Protein AF-V4Y2J2-F1 (afdb_monomer_lite)

Sequence (121 aa):
TLPDVDLRLPGVPHRGPTHSLPFAALVGTALGGAALVAAGQLGADDPRLVAALAAGVGAFGVCAHLLGDVITPSGVPLFWPVGDSYSVSLTTADSTAWNYGLFVLGVGATAAAAAVATRVV

Secondary structure (DSSP, 8-state):
--GGGGGGSTTPPTTSGGGSHHHHHHHHHHHHHHHHHHHHHTT-S-HHHHHHHHHHHHHHHHHHHHHHHHTSTT-B-TTTTSSPPB----S-TT-HHHHHHHHHHHHHHHHHHHHHHTTT-

pLDDT: mean 95.45, std 4.8, range [58.12, 98.69]

Radius of gyration: 16.72 Å; chains: 1; bounding box: 45×24×45 Å

Foldseek 3Di:
DQLCCQVVDPPRDRLAPSLALVVLQVQLQVQLVVQLVVCVVVVPPDSNVSSNVRSCVSSVVSVLVLVLQQADPNAHPHHPPDDDGHHPNNDHPPDPVVVVVVVVVVVVVVVVVVVVVVVVD

Structure (mmCIF, N/CA/C/O backbone):
data_AF-V4Y2J2-F1
#
_entry.id   AF-V4Y2J2-F1
#
loop_
_atom_site.group_PDB
_atom_site.id
_atom_site.type_symbol
_atom_site.label_atom_id
_atom_site.label_alt_id
_atom_site.label_comp_id
_atom_site.label_asym_id
_atom_site.label_entity_id
_atom_site.label_seq_id
_atom_site.pdbx_PDB_ins_code
_atom_site.Cartn_x
_atom_site.Cartn_y
_atom_site.Cartn_z
_atom_site.occupancy
_atom_site.B_iso_or_equiv
_atom_site.auth_seq_id
_atom_site.auth_comp_id
_atom_site.auth_asym_id
_atom_site.auth_atom_id
_atom_site.pdbx_PDB_model_num
ATOM 1 N N . THR A 1 1 ? -3.227 7.446 3.255 1.00 79.06 1 THR A N 1
ATOM 2 C CA . THR A 1 1 ? -2.532 7.132 1.973 1.00 79.06 1 THR A CA 1
ATOM 3 C C . THR A 1 1 ? -3.528 7.282 0.822 1.00 79.06 1 THR A C 1
ATOM 5 O O . THR A 1 1 ? -4.529 7.954 1.038 1.00 79.06 1 THR A O 1
ATOM 8 N N . LEU A 1 2 ? -3.292 6.741 -0.388 1.00 92.38 2 LEU A N 1
ATOM 9 C CA . LEU A 1 2 ? -4.289 6.784 -1.475 1.00 92.38 2 LEU A CA 1
ATOM 10 C C . LEU A 1 2 ? -5.661 6.198 -1.061 1.00 92.38 2 LEU A C 1
ATOM 12 O O . LEU A 1 2 ? -6.654 6.832 -1.394 1.00 92.38 2 LEU A O 1
ATOM 16 N N . PRO A 1 3 ? -5.754 5.085 -0.303 1.00 95.69 3 PRO A N 1
ATOM 17 C CA . PRO A 1 3 ? -7.004 4.607 0.296 1.00 95.69 3 PRO A CA 1
ATOM 18 C C . PRO A 1 3 ? -7.904 5.675 0.948 1.00 95.69 3 PRO A C 1
ATOM 20 O O . PRO A 1 3 ? -9.082 5.764 0.606 1.00 95.69 3 PRO A O 1
ATOM 23 N N . ASP A 1 4 ? -7.351 6.543 1.805 1.00 96.38 4 ASP A N 1
ATOM 24 C CA . ASP A 1 4 ? -8.114 7.564 2.556 1.00 96.38 4 ASP A CA 1
ATOM 25 C C . ASP A 1 4 ? -8.572 8.758 1.708 1.00 96.38 4 ASP A C 1
ATOM 27 O O . ASP A 1 4 ? -9.155 9.717 2.223 1.00 96.38 4 ASP A O 1
ATOM 31 N N . VAL A 1 5 ? -8.296 8.751 0.399 1.00 95.94 5 VAL A N 1
ATOM 32 C CA . VAL A 1 5 ? -8.897 9.739 -0.503 1.00 95.94 5 VAL A CA 1
ATOM 33 C C . VAL A 1 5 ? -10.428 9.634 -0.474 1.00 95.94 5 VAL A C 1
ATOM 35 O O . VAL A 1 5 ? -11.103 10.631 -0.725 1.00 95.94 5 VAL A O 1
ATOM 38 N N . ASP A 1 6 ? -10.971 8.469 -0.097 1.00 96.19 6 ASP A N 1
ATOM 39 C CA . ASP A 1 6 ? -12.404 8.227 0.101 1.00 96.19 6 ASP A CA 1
ATOM 40 C C . ASP A 1 6 ? -13.070 9.201 1.085 1.00 96.19 6 ASP A C 1
ATOM 42 O O . ASP A 1 6 ? -14.202 9.615 0.846 1.00 96.19 6 ASP A O 1
ATOM 46 N N . LEU A 1 7 ? -12.348 9.694 2.096 1.00 96.12 7 LEU A N 1
ATOM 47 C CA . LEU A 1 7 ? -12.827 10.722 3.031 1.00 96.12 7 LEU A CA 1
ATOM 48 C C . LEU A 1 7 ? -13.187 12.045 2.338 1.00 96.12 7 LEU A C 1
ATOM 50 O O . LEU A 1 7 ? -13.847 12.901 2.927 1.00 96.12 7 LEU A O 1
ATOM 54 N N . ARG A 1 8 ? -12.718 12.240 1.103 1.00 96.38 8 ARG A N 1
ATOM 55 C CA . ARG A 1 8 ? -12.922 13.450 0.298 1.00 96.38 8 ARG A CA 1
ATOM 56 C C . ARG A 1 8 ? -13.733 13.190 -0.971 1.00 96.38 8 ARG A C 1
ATOM 58 O O . ARG A 1 8 ? -13.989 14.142 -1.705 1.00 96.38 8 ARG A O 1
ATOM 65 N N . LEU A 1 9 ? -14.115 11.942 -1.249 1.00 93.94 9 LEU A N 1
ATOM 66 C CA . LEU A 1 9 ? -14.844 11.559 -2.457 1.00 93.94 9 LEU A CA 1
ATOM 67 C C . LEU A 1 9 ? -16.337 11.371 -2.147 1.00 93.94 9 LEU A C 1
ATOM 69 O O . LEU A 1 9 ? -16.712 10.391 -1.501 1.00 93.94 9 LEU A O 1
ATOM 73 N N . PRO A 1 10 ? -17.220 12.265 -2.631 1.00 95.12 10 PRO A N 1
ATOM 74 C CA . PRO A 1 10 ? -18.656 12.104 -2.451 1.00 95.12 10 PRO A CA 1
ATOM 75 C C . PRO A 1 10 ? -19.142 10.783 -3.058 1.00 95.12 10 PRO A C 1
ATOM 77 O O . PRO A 1 10 ? -18.825 10.465 -4.203 1.00 95.12 10 PRO A O 1
ATOM 80 N N . GLY A 1 11 ? -19.933 10.025 -2.298 1.00 94.62 11 GLY A N 1
ATOM 81 C CA . GLY A 1 11 ? -20.513 8.758 -2.754 1.00 94.62 11 GLY A CA 1
ATOM 82 C C . GLY A 1 11 ? -19.591 7.539 -2.654 1.00 94.62 11 GLY A C 1
ATOM 83 O O . GLY A 1 11 ? -20.036 6.438 -2.971 1.00 94.62 11 GLY A O 1
ATOM 84 N N . VAL A 1 12 ? -18.349 7.693 -2.181 1.00 95.75 12 VAL A N 1
ATOM 85 C CA . VAL A 1 12 ? -17.464 6.561 -1.869 1.00 95.75 12 VAL A CA 1
ATOM 86 C C . VAL A 1 12 ? -17.503 6.306 -0.359 1.00 95.75 12 VAL A C 1
ATOM 88 O O . VAL A 1 12 ? -17.174 7.208 0.410 1.00 95.75 12 VAL A O 1
ATOM 91 N N . PRO A 1 13 ? -17.911 5.111 0.104 1.00 93.75 13 PRO A N 1
ATOM 92 C CA . PRO A 1 13 ? -17.888 4.806 1.527 1.00 93.75 13 PRO A CA 1
ATOM 93 C C . PRO A 1 13 ? -16.442 4.681 2.019 1.00 93.75 13 PRO A C 1
ATOM 95 O O . PRO A 1 13 ? -15.618 4.022 1.378 1.00 93.75 13 PRO A O 1
ATOM 98 N N . HIS A 1 14 ? -16.157 5.269 3.182 1.00 95.44 14 HIS A N 1
ATOM 99 C CA . HIS A 1 14 ? -14.887 5.049 3.865 1.00 95.44 14 HIS A CA 1
ATOM 100 C C . HIS A 1 14 ? -14.753 3.574 4.255 1.00 95.44 14 HIS A C 1
ATOM 102 O O . HIS A 1 14 ? -15.728 2.965 4.705 1.00 95.44 14 HIS A O 1
ATOM 108 N N . ARG A 1 15 ? -13.557 3.004 4.068 1.00 91.69 15 ARG A N 1
ATOM 109 C CA . ARG A 1 15 ? -13.296 1.560 4.245 1.00 91.69 15 ARG A CA 1
ATOM 110 C C . ARG A 1 15 ? -14.181 0.673 3.363 1.00 91.69 15 ARG A C 1
ATOM 112 O O . ARG A 1 15 ? -14.627 -0.382 3.792 1.00 91.69 15 ARG A O 1
ATOM 119 N N . GLY A 1 16 ? -14.450 1.106 2.133 1.00 94.81 16 GLY A N 1
ATOM 120 C CA . GLY A 1 16 ? -15.091 0.292 1.100 1.00 94.81 16 GLY A CA 1
ATOM 121 C C . GLY A 1 16 ? -14.105 -0.085 -0.012 1.00 94.81 16 GLY A C 1
ATOM 122 O O . GLY A 1 16 ? -13.077 -0.699 0.272 1.00 94.81 16 GLY A O 1
ATOM 123 N N . PRO A 1 17 ? -14.368 0.290 -1.277 1.00 97.06 17 PRO A N 1
ATOM 124 C CA . PRO A 1 17 ? -13.565 -0.151 -2.418 1.00 97.06 17 PRO A CA 1
ATOM 125 C C . PRO A 1 17 ? -12.088 0.234 -2.310 1.00 97.06 17 PRO A C 1
ATOM 127 O O . PRO A 1 17 ? -11.227 -0.567 -2.648 1.00 97.06 17 PRO A O 1
ATOM 130 N N . THR A 1 18 ? -11.784 1.429 -1.809 1.00 97.50 18 THR A N 1
ATOM 131 C CA . THR A 1 18 ? -10.420 1.969 -1.663 1.00 97.50 18 THR A CA 1
ATOM 132 C C . THR A 1 18 ? -9.569 1.226 -0.634 1.00 97.50 18 THR A C 1
ATOM 134 O O . THR A 1 18 ? -8.343 1.307 -0.675 1.00 97.50 18 THR A O 1
ATOM 137 N N . HIS A 1 19 ? -10.202 0.476 0.265 1.00 97.75 19 HIS A N 1
ATOM 138 C CA . HIS A 1 19 ? -9.543 -0.283 1.316 1.00 97.75 19 HIS A CA 1
ATOM 139 C C . HIS A 1 19 ? -9.642 -1.791 1.038 1.00 97.75 19 HIS A C 1
ATOM 141 O O . HIS A 1 19 ? -10.060 -2.576 1.884 1.00 97.75 19 HIS A O 1
ATOM 147 N N . SER A 1 20 ? -9.288 -2.205 -0.179 1.00 97.75 20 SER A N 1
ATOM 148 C CA . SER A 1 20 ? -9.430 -3.592 -0.631 1.00 97.75 20 SER A CA 1
ATOM 149 C C . SER A 1 20 ? -8.227 -4.060 -1.455 1.00 97.75 20 SER A C 1
ATOM 151 O O . SER A 1 20 ? -7.502 -3.257 -2.053 1.00 97.75 20 SER A O 1
ATOM 153 N N . LEU A 1 21 ? -8.014 -5.376 -1.522 1.00 97.88 21 LEU A N 1
ATOM 154 C CA . LEU A 1 21 ? -6.974 -5.977 -2.363 1.00 97.88 21 LEU A CA 1
ATOM 155 C C . LEU A 1 21 ? -7.202 -5.726 -3.866 1.00 97.88 21 LEU A C 1
ATOM 157 O O . LEU A 1 21 ? -6.224 -5.421 -4.554 1.00 97.88 21 LEU A O 1
ATOM 161 N N . PRO A 1 22 ? -8.442 -5.766 -4.403 1.00 98.12 22 PRO A N 1
ATOM 162 C CA . PRO A 1 22 ? -8.701 -5.330 -5.774 1.00 98.12 22 PRO A CA 1
ATOM 163 C C . PRO A 1 22 ? -8.235 -3.897 -6.052 1.00 98.12 22 PRO A C 1
ATOM 165 O O . PRO A 1 22 ? -7.671 -3.633 -7.113 1.00 98.12 22 PRO A O 1
ATOM 168 N N . PHE A 1 23 ? -8.401 -2.975 -5.099 1.00 97.94 23 PHE A N 1
ATOM 169 C CA . PHE A 1 23 ? -7.901 -1.608 -5.253 1.00 97.94 23 PHE A CA 1
ATOM 170 C C . PHE A 1 23 ? -6.373 -1.534 -5.233 1.00 97.94 23 PHE A C 1
ATOM 172 O O . PHE A 1 23 ? -5.795 -0.810 -6.042 1.00 97.94 23 PHE A O 1
ATOM 179 N N . ALA A 1 24 ? -5.699 -2.333 -4.400 1.00 98.25 24 ALA A N 1
ATOM 180 C CA . ALA A 1 24 ? -4.239 -2.448 -4.445 1.00 98.25 24 ALA A CA 1
ATOM 181 C C . ALA A 1 24 ? -3.745 -2.923 -5.825 1.00 98.25 24 ALA A C 1
ATOM 183 O O . ALA A 1 24 ? -2.821 -2.334 -6.393 1.00 98.25 24 ALA A O 1
ATOM 184 N N . ALA A 1 25 ? -4.400 -3.939 -6.398 1.00 98.44 25 ALA A N 1
ATOM 185 C CA . ALA A 1 25 ? -4.096 -4.434 -7.739 1.00 98.44 25 ALA A CA 1
ATOM 186 C C . ALA A 1 25 ? -4.367 -3.378 -8.825 1.00 98.44 25 ALA A C 1
ATOM 188 O O . ALA A 1 25 ? -3.548 -3.211 -9.733 1.00 98.44 25 ALA A O 1
ATOM 189 N N . LEU A 1 26 ? -5.474 -2.634 -8.718 1.00 98.38 26 LEU A N 1
ATOM 190 C CA . LEU A 1 26 ? -5.808 -1.537 -9.628 1.00 98.38 26 LEU A CA 1
ATOM 191 C C . LEU A 1 26 ? -4.727 -0.451 -9.614 1.00 98.38 26 LEU A C 1
ATOM 193 O O . LEU A 1 26 ? -4.238 -0.061 -10.673 1.00 98.38 26 LEU A O 1
ATOM 197 N N . VAL A 1 27 ? -4.328 0.012 -8.427 1.00 98.44 27 VAL A N 1
ATOM 198 C CA . VAL A 1 27 ? -3.318 1.069 -8.264 1.00 98.44 27 VAL A CA 1
ATOM 199 C C . VAL A 1 27 ? -1.961 0.613 -8.792 1.00 98.44 27 VAL A C 1
ATOM 201 O O . VAL A 1 27 ? -1.333 1.342 -9.561 1.00 98.44 27 VAL A O 1
ATOM 204 N N . GLY A 1 28 ? -1.527 -0.602 -8.442 1.00 98.50 28 GLY A N 1
ATOM 205 C CA . GLY A 1 28 ? -0.286 -1.172 -8.966 1.00 98.50 28 GLY A CA 1
ATOM 206 C C . GLY A 1 28 ? -0.306 -1.283 -10.492 1.00 98.50 28 GLY A C 1
ATOM 207 O O . GLY A 1 28 ? 0.614 -0.820 -11.162 1.00 98.50 28 GLY A O 1
ATOM 208 N N . THR A 1 29 ? -1.387 -1.814 -11.065 1.00 98.62 29 THR A N 1
ATOM 209 C CA . THR A 1 29 ? -1.519 -1.955 -12.525 1.00 98.62 29 THR A CA 1
ATOM 210 C C . THR A 1 29 ? -1.527 -0.597 -13.228 1.00 98.62 29 THR A C 1
ATOM 212 O O . THR A 1 29 ? -0.856 -0.432 -14.246 1.00 98.62 29 THR A O 1
ATOM 215 N N . ALA A 1 30 ? -2.234 0.395 -12.679 1.00 98.56 30 ALA A N 1
ATOM 216 C CA . ALA A 1 30 ? -2.299 1.739 -13.244 1.00 98.56 30 ALA A CA 1
ATOM 217 C C . ALA A 1 30 ? -0.926 2.430 -13.243 1.00 98.56 30 ALA A C 1
ATOM 219 O O . ALA A 1 30 ? -0.507 2.965 -14.271 1.00 98.56 30 ALA A O 1
ATOM 220 N N . LEU A 1 31 ? -0.201 2.378 -12.121 1.00 98.50 31 LEU A N 1
ATOM 221 C CA . LEU A 1 31 ? 1.136 2.968 -12.023 1.00 98.50 31 LEU A CA 1
ATOM 222 C C . LEU A 1 31 ? 2.156 2.227 -12.890 1.00 98.50 31 LEU A C 1
ATOM 224 O O . LEU A 1 31 ? 2.947 2.876 -13.572 1.00 98.50 31 LEU A O 1
ATOM 228 N N . GLY A 1 32 ? 2.104 0.895 -12.929 1.00 98.69 32 GLY A N 1
ATOM 229 C CA . GLY A 1 32 ? 2.947 0.093 -13.814 1.00 98.69 32 GLY A CA 1
ATOM 230 C C . GLY A 1 32 ? 2.711 0.404 -15.289 1.00 98.69 32 GLY A C 1
ATOM 231 O O . GLY A 1 32 ? 3.664 0.632 -16.031 1.00 98.69 32 GLY A O 1
ATOM 232 N N . GLY A 1 33 ? 1.448 0.481 -15.713 1.00 98.62 33 GLY A N 1
ATOM 233 C CA . GLY A 1 33 ? 1.084 0.837 -17.085 1.00 98.62 33 GLY A CA 1
ATOM 234 C C . GLY A 1 33 ? 1.533 2.249 -17.467 1.00 98.62 33 GLY A C 1
ATOM 235 O O . GLY A 1 33 ? 2.140 2.436 -18.522 1.00 98.62 33 GLY A O 1
ATOM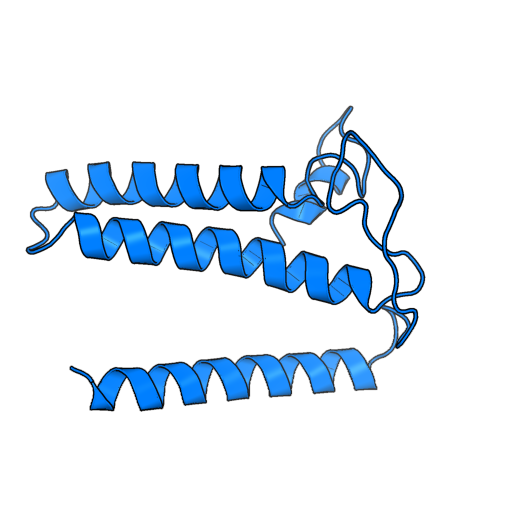 236 N N . ALA A 1 34 ? 1.303 3.233 -16.594 1.00 98.50 34 ALA A N 1
ATOM 237 C CA . ALA A 1 34 ? 1.751 4.607 -16.817 1.00 98.50 34 ALA A CA 1
ATOM 238 C C . ALA A 1 34 ? 3.283 4.701 -16.914 1.00 98.50 34 ALA A C 1
ATOM 240 O O . ALA A 1 34 ? 3.809 5.338 -17.829 1.00 98.50 34 ALA A O 1
ATOM 241 N N . ALA A 1 35 ? 4.000 4.026 -16.012 1.00 98.50 35 ALA A N 1
ATOM 242 C CA . ALA A 1 35 ? 5.456 3.988 -16.008 1.00 98.50 35 ALA A CA 1
ATOM 243 C C . ALA A 1 35 ? 6.024 3.282 -17.245 1.00 98.50 35 ALA A C 1
ATOM 245 O O . ALA A 1 35 ? 7.001 3.766 -17.806 1.00 98.50 35 ALA A O 1
ATOM 246 N N . LEU A 1 36 ? 5.396 2.198 -17.715 1.00 98.62 36 LEU A N 1
ATOM 247 C CA . LEU A 1 36 ? 5.806 1.504 -18.938 1.00 98.62 36 LEU A CA 1
ATOM 248 C C . LEU A 1 36 ? 5.762 2.437 -20.153 1.00 98.62 36 LEU A C 1
ATOM 250 O O . LEU A 1 36 ? 6.721 2.503 -20.922 1.00 98.62 36 LEU A O 1
ATOM 254 N N . VAL A 1 37 ? 4.656 3.172 -20.309 1.00 98.44 37 VAL A N 1
ATOM 255 C CA . VAL A 1 37 ? 4.491 4.140 -21.401 1.00 98.44 37 VAL A CA 1
ATOM 256 C C . VAL A 1 37 ? 5.527 5.253 -21.274 1.00 98.44 37 VAL A C 1
ATOM 258 O O . VAL A 1 37 ? 6.261 5.510 -22.227 1.00 98.44 37 VAL A O 1
ATOM 261 N N . ALA A 1 38 ? 5.627 5.882 -20.101 1.00 98.31 38 ALA A N 1
ATOM 262 C CA . ALA A 1 38 ? 6.542 6.996 -19.875 1.00 98.31 38 ALA A CA 1
ATOM 263 C C . ALA A 1 38 ? 8.012 6.596 -20.084 1.00 98.31 38 ALA A C 1
ATOM 265 O O . ALA A 1 38 ? 8.729 7.270 -20.819 1.00 98.31 38 ALA A O 1
ATOM 266 N N . ALA A 1 39 ? 8.453 5.479 -19.502 1.00 97.75 39 ALA A N 1
ATOM 267 C CA . ALA A 1 39 ? 9.824 4.989 -19.627 1.00 97.75 39 ALA A CA 1
ATOM 268 C C . ALA A 1 39 ? 10.185 4.640 -21.079 1.00 97.75 39 ALA A C 1
ATOM 270 O O . ALA A 1 39 ? 11.300 4.923 -21.513 1.00 97.75 39 ALA A O 1
ATOM 271 N N . GLY A 1 40 ? 9.234 4.100 -21.853 1.00 97.00 40 GLY A N 1
ATOM 272 C CA . GLY A 1 40 ? 9.420 3.861 -23.284 1.00 97.00 40 GLY A CA 1
ATOM 273 C C . GLY A 1 40 ? 9.603 5.150 -24.092 1.00 97.00 40 GLY A C 1
ATOM 274 O O . GLY A 1 40 ? 10.461 5.201 -24.967 1.00 97.00 40 GLY A O 1
ATOM 275 N N . GLN A 1 41 ? 8.845 6.208 -23.782 1.00 97.44 41 GLN A N 1
ATOM 276 C CA . GLN A 1 41 ? 8.990 7.509 -24.458 1.00 97.44 41 GLN A CA 1
ATOM 277 C C . GLN A 1 41 ? 10.272 8.251 -24.059 1.00 97.44 41 GLN A C 1
ATOM 279 O O . GLN A 1 41 ? 10.825 9.002 -24.857 1.00 97.44 41 GLN A O 1
ATOM 284 N N . LEU A 1 42 ? 10.741 8.046 -22.828 1.00 97.25 42 LEU A N 1
ATOM 285 C CA . LEU A 1 42 ? 11.942 8.685 -22.288 1.00 97.25 42 LEU A CA 1
ATOM 286 C C . LEU A 1 42 ? 13.237 7.919 -22.605 1.00 97.25 42 LEU A C 1
ATOM 288 O O . LEU A 1 42 ? 14.312 8.387 -22.243 1.00 97.25 42 LEU A O 1
ATOM 292 N N . GLY A 1 43 ? 13.147 6.766 -23.277 1.00 96.12 43 GLY A N 1
ATOM 293 C CA . GLY A 1 43 ? 14.311 5.992 -23.710 1.00 96.12 43 GLY A CA 1
ATOM 294 C C . GLY A 1 43 ? 15.032 5.254 -22.582 1.00 96.12 43 GLY A C 1
ATOM 295 O O . GLY A 1 43 ? 16.251 5.137 -22.628 1.00 96.12 43 GLY A O 1
ATOM 296 N N . ALA A 1 44 ? 14.308 4.778 -21.564 1.00 96.31 44 ALA A N 1
ATOM 297 C CA . ALA A 1 44 ? 14.899 3.921 -20.535 1.00 96.31 44 ALA A CA 1
ATOM 298 C C . ALA A 1 44 ? 15.438 2.612 -21.144 1.00 96.31 44 ALA A C 1
ATOM 300 O O . ALA A 1 44 ? 14.791 2.036 -22.019 1.00 96.31 44 ALA A O 1
ATOM 301 N N . ASP A 1 45 ? 16.567 2.116 -20.629 1.00 96.62 45 ASP A N 1
ATOM 302 C CA . ASP A 1 45 ? 17.205 0.879 -21.113 1.00 96.62 45 ASP A CA 1
ATOM 303 C C . ASP A 1 45 ? 16.301 -0.355 -20.940 1.00 96.62 45 ASP A C 1
ATOM 305 O O . ASP A 1 45 ? 16.202 -1.194 -21.835 1.00 96.62 45 ASP A O 1
ATOM 309 N N . ASP A 1 46 ? 15.592 -0.445 -19.806 1.00 96.88 46 ASP A N 1
ATOM 310 C CA . ASP A 1 46 ? 14.565 -1.462 -19.556 1.00 96.88 46 ASP A CA 1
ATOM 311 C C . ASP A 1 46 ? 13.268 -0.830 -19.006 1.00 96.88 46 ASP A C 1
ATOM 313 O O . ASP A 1 46 ? 13.060 -0.734 -17.789 1.00 96.88 46 ASP A O 1
ATOM 317 N N . PRO A 1 47 ? 12.341 -0.418 -19.891 1.00 97.12 47 PRO A N 1
ATOM 318 C CA . PRO A 1 47 ? 11.048 0.132 -19.491 1.00 97.12 47 PRO A CA 1
ATOM 319 C C . PRO A 1 47 ? 10.184 -0.851 -18.691 1.00 97.12 47 PRO A C 1
ATOM 321 O O . PRO A 1 47 ? 9.325 -0.422 -17.916 1.00 97.12 47 PRO A O 1
ATOM 324 N N . ARG A 1 48 ? 10.386 -2.167 -18.855 1.00 97.94 48 ARG A N 1
ATOM 325 C CA . ARG A 1 48 ? 9.602 -3.190 -18.146 1.00 97.94 48 ARG A CA 1
ATOM 326 C C . ARG A 1 48 ? 10.030 -3.286 -16.692 1.00 97.94 48 ARG A C 1
ATOM 328 O O . ARG A 1 48 ? 9.165 -3.424 -15.829 1.00 97.94 48 ARG A O 1
ATOM 335 N N . LEU A 1 49 ? 11.327 -3.163 -16.415 1.00 96.12 49 LEU A N 1
ATOM 336 C CA . LEU A 1 49 ? 11.834 -3.083 -15.047 1.00 96.12 49 LEU A CA 1
ATOM 337 C C . LEU A 1 49 ? 11.274 -1.854 -14.318 1.00 96.12 49 LEU A C 1
ATOM 339 O O . LEU A 1 49 ? 10.779 -1.977 -13.197 1.00 96.12 49 LEU A O 1
ATOM 343 N N . VAL A 1 50 ? 11.277 -0.686 -14.971 1.00 97.25 50 VAL A N 1
ATOM 344 C CA . VAL A 1 50 ? 10.697 0.548 -14.406 1.00 97.25 50 VAL A CA 1
ATOM 345 C C . VAL A 1 50 ? 9.200 0.375 -14.131 1.00 97.25 50 VAL A C 1
ATOM 347 O O . VAL A 1 50 ? 8.714 0.745 -13.061 1.00 97.25 50 VAL A O 1
ATOM 350 N N . ALA A 1 51 ? 8.469 -0.242 -15.062 1.00 98.25 51 ALA A N 1
ATOM 351 C CA . ALA A 1 51 ? 7.054 -0.549 -14.895 1.00 98.25 51 ALA A CA 1
ATOM 352 C C . ALA A 1 51 ? 6.788 -1.510 -13.727 1.00 98.25 51 ALA A C 1
ATOM 354 O O . ALA A 1 51 ? 5.893 -1.262 -12.918 1.00 98.25 51 ALA A O 1
ATOM 355 N N . ALA A 1 52 ? 7.574 -2.583 -13.608 1.00 97.75 52 ALA A N 1
ATOM 356 C CA . ALA A 1 52 ? 7.459 -3.548 -12.518 1.00 97.75 52 ALA A CA 1
ATOM 357 C C . ALA A 1 52 ? 7.738 -2.895 -11.157 1.00 97.75 52 ALA A C 1
ATOM 359 O O . ALA A 1 52 ? 6.996 -3.128 -10.201 1.00 97.75 52 ALA A O 1
ATOM 360 N N . LEU A 1 53 ? 8.752 -2.026 -11.083 1.00 95.62 53 LEU A N 1
ATOM 361 C CA . LEU A 1 53 ? 9.051 -1.251 -9.882 1.00 95.62 53 LEU A CA 1
ATOM 362 C C . LEU A 1 53 ? 7.886 -0.324 -9.512 1.00 95.62 53 LEU A C 1
ATOM 364 O O . LEU A 1 53 ? 7.443 -0.333 -8.366 1.00 95.62 53 LEU A O 1
ATOM 368 N N . ALA A 1 54 ? 7.354 0.440 -10.470 1.00 97.88 54 ALA A N 1
ATOM 369 C CA . ALA A 1 54 ? 6.233 1.348 -10.230 1.00 97.88 54 ALA A CA 1
ATOM 370 C C . ALA A 1 54 ? 4.965 0.602 -9.782 1.00 97.88 54 ALA A C 1
ATOM 372 O O . ALA A 1 54 ? 4.295 1.031 -8.839 1.00 97.88 54 ALA A O 1
ATOM 373 N N . ALA A 1 55 ? 4.668 -0.541 -10.406 1.00 98.44 55 ALA A N 1
ATOM 374 C CA . ALA A 1 55 ? 3.560 -1.398 -10.002 1.00 98.44 55 ALA A CA 1
ATOM 375 C C . ALA A 1 55 ? 3.744 -1.939 -8.582 1.00 98.44 55 ALA A C 1
ATOM 377 O O . ALA A 1 55 ? 2.819 -1.872 -7.769 1.00 98.44 55 ALA A O 1
ATOM 378 N N . GLY A 1 56 ? 4.948 -2.432 -8.277 1.00 96.62 56 GLY A N 1
ATOM 379 C CA . GLY A 1 56 ? 5.310 -2.951 -6.964 1.00 96.62 56 GLY A CA 1
ATOM 380 C C . GLY A 1 56 ? 5.185 -1.893 -5.873 1.00 96.62 56 GLY A C 1
ATOM 381 O O . GLY A 1 56 ? 4.514 -2.136 -4.876 1.00 96.62 56 GLY A O 1
ATOM 382 N N . VAL A 1 57 ? 5.750 -0.700 -6.081 1.00 95.00 57 VAL A N 1
ATOM 383 C CA . VAL A 1 57 ? 5.658 0.424 -5.132 1.00 95.00 57 VAL A CA 1
ATOM 384 C C . VAL A 1 57 ? 4.203 0.851 -4.920 1.00 95.00 57 VAL A C 1
ATOM 386 O O . VAL A 1 57 ? 3.786 1.055 -3.779 1.00 95.00 57 VAL A O 1
ATOM 389 N N . GLY A 1 58 ? 3.415 0.938 -5.995 1.00 97.06 58 GLY A N 1
ATOM 390 C CA . GLY A 1 58 ? 1.993 1.272 -5.934 1.00 97.06 58 GLY A CA 1
ATOM 391 C C . GLY A 1 58 ? 1.177 0.290 -5.101 1.00 97.06 58 GLY A C 1
ATOM 392 O O . GLY A 1 58 ? 0.506 0.685 -4.145 1.00 97.06 58 GLY A O 1
ATOM 393 N N . ALA A 1 59 ? 1.263 -0.995 -5.446 1.00 97.94 59 ALA A N 1
ATOM 394 C CA . ALA A 1 59 ? 0.556 -2.055 -4.736 1.00 97.94 59 ALA A CA 1
ATOM 395 C C . ALA A 1 59 ? 1.036 -2.172 -3.282 1.00 97.94 59 ALA A C 1
ATOM 397 O O . ALA A 1 59 ? 0.216 -2.257 -2.370 1.00 97.94 59 ALA A O 1
ATOM 398 N N . PHE A 1 60 ? 2.352 -2.111 -3.050 1.00 95.31 60 PHE A N 1
ATOM 399 C CA . PHE A 1 60 ? 2.939 -2.169 -1.714 1.00 95.31 60 PHE A CA 1
ATOM 400 C C . PHE A 1 60 ? 2.456 -1.023 -0.826 1.00 95.31 60 PHE A C 1
ATOM 402 O O . PHE A 1 60 ? 2.079 -1.269 0.315 1.00 95.31 60 PHE A O 1
ATOM 409 N N . GLY A 1 61 ? 2.402 0.210 -1.340 1.00 95.31 61 GLY A N 1
ATOM 410 C CA . GLY A 1 61 ? 1.914 1.361 -0.579 1.00 95.31 61 GLY A CA 1
ATOM 411 C C . GLY A 1 61 ? 0.463 1.197 -0.117 1.00 95.31 61 GLY A C 1
ATOM 412 O O . GLY A 1 61 ? 0.144 1.511 1.031 1.00 95.31 61 GLY A O 1
ATOM 413 N N . VAL A 1 62 ? -0.406 0.653 -0.977 1.00 98.12 62 VAL A N 1
ATOM 414 C CA . VAL A 1 62 ? -1.789 0.329 -0.597 1.00 98.12 62 VAL A CA 1
ATOM 415 C C . VAL A 1 62 ? -1.810 -0.809 0.423 1.00 98.12 62 VAL A C 1
ATOM 417 O O . VAL A 1 62 ? -2.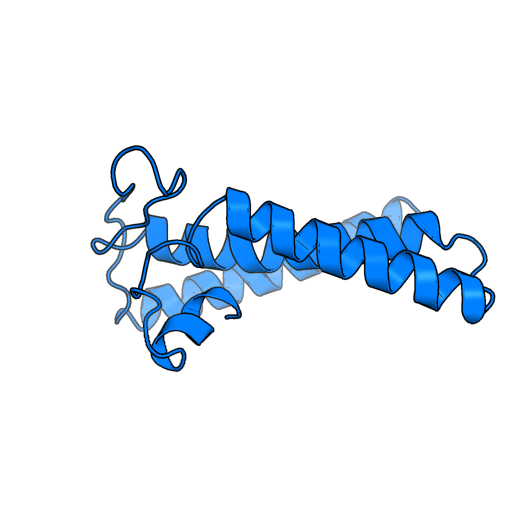412 -0.657 1.479 1.00 98.12 62 VAL A O 1
ATOM 420 N N . CYS A 1 63 ? -1.115 -1.919 0.168 1.00 97.25 63 CYS A N 1
ATOM 421 C CA . CYS A 1 63 ? -1.074 -3.059 1.087 1.00 97.25 63 CYS A CA 1
ATOM 422 C C . CYS A 1 63 ? -0.507 -2.701 2.468 1.00 97.25 63 CYS A C 1
ATOM 424 O O . CYS A 1 63 ? -1.004 -3.207 3.468 1.00 97.25 63 CYS A O 1
ATOM 426 N N . ALA A 1 64 ? 0.493 -1.821 2.545 1.00 95.25 64 ALA A N 1
ATOM 427 C CA . ALA A 1 64 ? 1.045 -1.337 3.807 1.00 95.25 64 ALA A CA 1
ATOM 428 C C . ALA A 1 64 ? 0.003 -0.547 4.614 1.00 95.25 64 ALA A C 1
ATOM 430 O O . ALA A 1 64 ? -0.084 -0.708 5.830 1.00 95.25 64 ALA A O 1
ATOM 431 N N . HIS A 1 65 ? -0.828 0.252 3.937 1.00 96.06 65 HIS A N 1
ATOM 432 C CA . HIS A 1 65 ? -1.964 0.923 4.569 1.00 96.06 65 HIS A CA 1
ATOM 433 C C . HIS A 1 65 ? -3.003 -0.082 5.072 1.00 96.06 65 HIS A C 1
ATOM 435 O O . HIS A 1 65 ? -3.363 -0.040 6.244 1.00 96.06 65 HIS A O 1
ATOM 441 N N . LEU A 1 66 ? -3.410 -1.041 4.227 1.00 97.56 66 LEU A N 1
ATOM 442 C CA . LEU A 1 66 ? -4.355 -2.095 4.622 1.00 97.56 66 LEU A CA 1
ATOM 443 C C . LEU A 1 66 ? -3.833 -2.901 5.813 1.00 97.56 66 LEU A C 1
ATOM 445 O O . LEU A 1 66 ? -4.600 -3.213 6.713 1.00 97.56 66 LEU A O 1
ATOM 449 N N . LEU A 1 67 ? -2.538 -3.223 5.842 1.00 95.88 67 LEU A N 1
ATOM 450 C CA . LEU A 1 67 ? -1.912 -3.915 6.967 1.00 95.88 67 LEU A CA 1
ATOM 451 C C . LEU A 1 67 ? -2.026 -3.091 8.254 1.00 95.88 67 LEU A C 1
ATOM 453 O O . LEU A 1 67 ? -2.368 -3.648 9.296 1.00 95.88 67 LEU A O 1
ATOM 457 N N . GLY A 1 68 ? -1.788 -1.779 8.169 1.00 95.38 68 GLY A N 1
ATOM 458 C CA . GLY A 1 68 ? -2.026 -0.846 9.269 1.00 95.38 68 GLY A CA 1
ATOM 459 C C . GLY A 1 68 ? -3.476 -0.873 9.754 1.00 95.38 68 GLY A C 1
ATOM 460 O O . GLY A 1 68 ? -3.712 -0.923 10.956 1.00 95.38 68 GLY A O 1
ATOM 461 N N . ASP A 1 69 ? -4.449 -0.936 8.848 1.00 96.44 69 ASP A N 1
ATOM 462 C CA . ASP A 1 69 ? -5.861 -1.034 9.224 1.00 96.44 69 ASP A CA 1
ATOM 463 C C . ASP A 1 69 ? -6.246 -2.400 9.811 1.00 96.44 69 ASP A C 1
ATOM 465 O O . ASP A 1 69 ? -6.973 -2.441 10.807 1.00 96.44 69 ASP A O 1
ATOM 469 N N . VAL A 1 70 ? -5.737 -3.511 9.256 1.00 97.31 70 VAL A N 1
ATOM 470 C CA . VAL A 1 70 ? -5.991 -4.885 9.737 1.00 97.31 70 VAL A CA 1
ATOM 471 C C . VAL A 1 70 ? -5.579 -5.033 11.199 1.00 97.31 70 VAL A C 1
ATOM 473 O O . VAL A 1 70 ? -6.277 -5.687 11.972 1.00 97.31 70 VAL A O 1
ATOM 476 N N . ILE A 1 71 ? -4.453 -4.447 11.609 1.00 97.25 71 ILE A N 1
ATOM 477 C CA . ILE A 1 71 ? -3.980 -4.589 12.992 1.00 97.25 71 ILE A CA 1
ATOM 478 C C . ILE A 1 71 ? -4.793 -3.761 13.997 1.00 97.25 71 ILE A C 1
ATOM 480 O O . ILE A 1 71 ? -4.620 -3.950 15.202 1.00 97.25 71 ILE A O 1
ATOM 484 N N . THR A 1 72 ? -5.700 -2.896 13.532 1.00 97.31 72 THR A N 1
ATOM 485 C CA . THR A 1 72 ? -6.588 -2.103 14.394 1.00 97.31 72 THR A CA 1
ATOM 486 C C . THR A 1 72 ? -7.951 -2.762 14.598 1.00 97.31 72 THR A C 1
ATOM 488 O O . THR A 1 72 ? -8.397 -3.519 13.733 1.00 97.31 72 THR A O 1
ATOM 491 N N . PRO A 1 73 ? -8.669 -2.451 15.698 1.00 97.50 73 PRO A N 1
ATOM 492 C CA . PRO A 1 73 ? -10.034 -2.937 15.909 1.00 97.50 73 PRO A CA 1
ATOM 493 C C . PRO A 1 73 ? -11.026 -2.576 14.797 1.00 97.50 73 PRO A C 1
ATOM 495 O O . PRO A 1 73 ? -11.977 -3.316 14.570 1.00 97.50 73 PRO A O 1
ATOM 498 N N . SER A 1 74 ? -10.804 -1.472 14.076 1.00 95.38 74 SER A N 1
ATOM 499 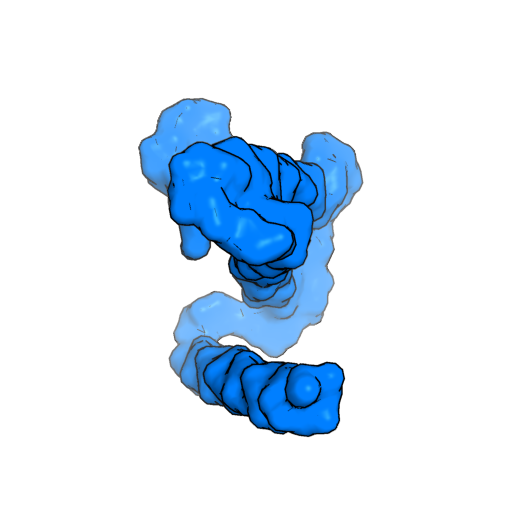C CA . SER A 1 74 ? -11.681 -1.039 12.980 1.00 95.38 74 SER A CA 1
ATOM 500 C C . SER A 1 74 ? -11.676 -2.006 11.790 1.00 95.38 74 SER A C 1
ATOM 502 O O . SER A 1 74 ? -12.685 -2.118 11.096 1.00 95.38 74 SER A O 1
ATOM 504 N N . GLY A 1 75 ? -10.554 -2.701 11.554 1.00 96.50 75 GLY A N 1
ATOM 505 C CA . GLY A 1 75 ? -10.405 -3.694 10.490 1.00 96.50 75 GLY A CA 1
ATOM 506 C C . GLY A 1 75 ? -10.606 -3.157 9.069 1.00 96.50 75 GLY A C 1
ATOM 507 O O . GLY A 1 75 ? -10.724 -1.951 8.839 1.00 96.50 75 GLY A O 1
ATOM 508 N N . VAL A 1 76 ? -10.626 -4.062 8.089 1.00 97.38 76 VAL A N 1
ATOM 509 C CA . VAL A 1 76 ? -10.709 -3.689 6.669 1.00 97.38 76 VAL A CA 1
ATOM 510 C C . VAL A 1 76 ? -11.345 -4.781 5.792 1.00 97.38 76 VAL A C 1
ATOM 512 O O . VAL A 1 76 ? -11.020 -5.959 5.971 1.00 97.38 76 VAL A O 1
ATOM 515 N N . PRO A 1 77 ? -12.230 -4.450 4.829 1.00 97.25 77 PRO A N 1
ATOM 516 C CA . PRO A 1 77 ? -12.843 -5.443 3.947 1.00 97.25 77 PRO A CA 1
ATOM 517 C C . PRO A 1 77 ? -11.914 -5.798 2.780 1.00 97.25 77 PRO A C 1
ATOM 519 O O . PRO A 1 77 ? -12.104 -5.367 1.641 1.00 97.25 77 PRO A O 1
ATOM 522 N N . LEU A 1 78 ? -10.902 -6.625 3.057 1.00 97.19 78 LEU A N 1
ATOM 523 C CA . LEU A 1 78 ? -9.862 -7.006 2.089 1.00 97.19 78 LEU A CA 1
ATOM 524 C C . LEU A 1 78 ? -10.419 -7.492 0.743 1.00 97.19 78 LEU A C 1
ATOM 526 O O . LEU A 1 78 ? -9.814 -7.229 -0.297 1.00 97.19 78 LEU A O 1
ATOM 530 N N . PHE A 1 79 ? -11.567 -8.171 0.759 1.00 97.31 79 PHE A N 1
ATOM 531 C CA . PHE A 1 79 ? -12.193 -8.769 -0.421 1.00 97.31 79 PHE A CA 1
ATOM 532 C C . PHE A 1 79 ? -13.440 -8.024 -0.911 1.00 97.31 79 PHE A C 1
ATOM 534 O O . PHE A 1 79 ? -14.204 -8.588 -1.696 1.00 97.31 79 PHE A O 1
ATOM 541 N N . TRP A 1 80 ? -13.636 -6.761 -0.500 1.00 96.81 80 TRP A N 1
ATOM 542 C CA . TRP A 1 80 ? -14.723 -5.914 -1.003 1.00 96.81 80 TRP A CA 1
ATOM 543 C C . TRP A 1 80 ? -14.894 -6.073 -2.535 1.00 96.81 80 TRP A C 1
ATOM 545 O O . TRP A 1 80 ? -13.889 -6.069 -3.255 1.00 96.81 80 TRP A O 1
ATOM 555 N N . PRO A 1 81 ? -16.1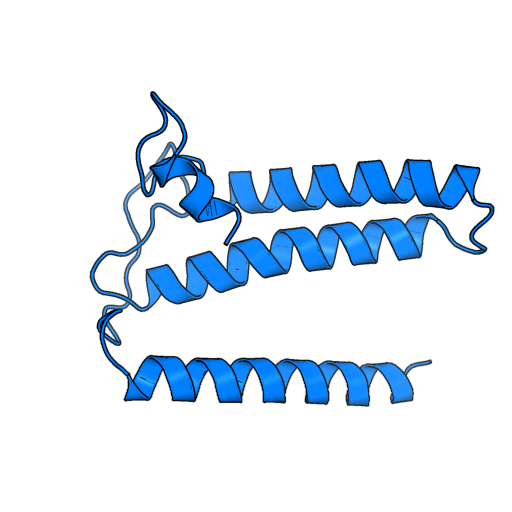28 -6.214 -3.065 1.00 95.56 81 PRO A N 1
ATOM 556 C CA . PRO A 1 81 ? -17.419 -6.004 -2.399 1.00 95.56 81 PRO A CA 1
ATOM 557 C C . PRO A 1 81 ? -17.979 -7.241 -1.687 1.00 95.56 81 PRO A C 1
ATOM 559 O O . PRO A 1 81 ? -19.143 -7.230 -1.292 1.00 95.56 81 PRO A O 1
ATOM 562 N N . VAL A 1 82 ? -17.192 -8.311 -1.553 1.00 96.12 82 VAL A N 1
ATOM 563 C CA . VAL A 1 82 ? -17.639 -9.566 -0.941 1.00 96.12 82 VAL A CA 1
ATOM 564 C C . VAL A 1 82 ? -16.899 -9.859 0.361 1.00 96.12 82 VAL A C 1
ATOM 566 O O . VAL A 1 82 ? -15.748 -9.476 0.551 1.00 96.12 82 VAL A O 1
ATOM 569 N N . GLY A 1 83 ? -17.562 -10.599 1.247 1.00 90.88 83 GLY A N 1
ATOM 570 C CA . GLY A 1 83 ? -16.994 -11.009 2.527 1.00 90.88 83 GLY A CA 1
ATOM 571 C C . GLY A 1 83 ? -16.984 -9.909 3.587 1.00 90.88 83 GLY A C 1
ATOM 572 O O . GLY A 1 83 ? -17.471 -8.798 3.377 1.00 90.88 83 GLY A O 1
ATOM 573 N N . ASP A 1 84 ? -16.433 -10.270 4.741 1.00 95.06 84 ASP A N 1
ATOM 574 C CA . ASP A 1 84 ? -16.424 -9.436 5.939 1.00 95.06 84 ASP A CA 1
ATOM 575 C C . ASP A 1 84 ? -15.153 -8.583 6.058 1.00 95.06 84 ASP A C 1
ATOM 577 O O . ASP A 1 84 ? -14.188 -8.717 5.296 1.00 95.06 84 ASP A O 1
ATOM 581 N N . SER A 1 85 ? -15.145 -7.705 7.061 1.00 96.25 85 SER A N 1
ATOM 582 C CA . SER A 1 85 ? -13.947 -6.984 7.486 1.00 96.25 85 SER A CA 1
ATOM 583 C C . SER A 1 85 ? -13.021 -7.881 8.304 1.00 96.25 85 SER A C 1
ATOM 585 O O . SER A 1 85 ? -13.454 -8.609 9.194 1.00 96.25 85 SER A O 1
ATOM 587 N N . TYR A 1 86 ? -11.723 -7.767 8.045 1.00 97.62 86 TYR A N 1
ATOM 588 C CA . TYR A 1 86 ? -10.672 -8.501 8.740 1.00 97.62 86 TYR A CA 1
ATOM 589 C C . TYR A 1 86 ? -9.990 -7.589 9.755 1.00 97.62 86 TYR A C 1
ATOM 591 O O . TYR A 1 86 ? -9.589 -6.473 9.418 1.00 97.62 86 TYR A O 1
ATOM 599 N N . SER A 1 87 ? -9.838 -8.070 10.988 1.00 97.88 87 SER A N 1
ATOM 600 C CA . SER A 1 87 ? -9.131 -7.371 12.060 1.00 97.88 87 SER A CA 1
ATOM 601 C C . SER A 1 87 ? -8.369 -8.359 12.937 1.00 97.88 87 SER A C 1
ATOM 603 O O . SER A 1 87 ? -8.885 -9.420 13.282 1.00 97.88 87 SER A O 1
ATOM 605 N N . VAL A 1 88 ? -7.152 -7.984 13.323 1.00 97.31 88 VAL A N 1
ATOM 606 C CA . VAL A 1 88 ? -6.352 -8.666 14.351 1.00 97.31 88 VAL A CA 1
ATOM 607 C C . VAL A 1 88 ? -6.527 -7.993 15.717 1.00 97.31 88 VAL A C 1
ATOM 609 O O . VAL A 1 88 ? -6.277 -8.623 16.739 1.00 97.31 88 VAL A O 1
ATOM 612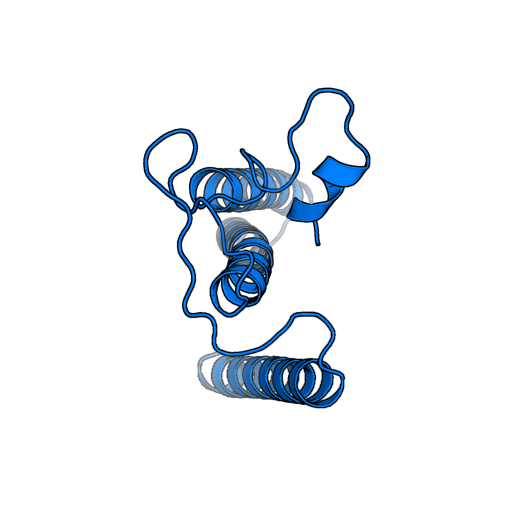 N N . SER A 1 89 ? -6.994 -6.736 15.757 1.00 96.44 89 SER A N 1
ATOM 613 C CA . SER A 1 89 ? -7.222 -5.979 17.001 1.00 96.44 89 SER A CA 1
ATOM 614 C C . SER A 1 89 ? -5.999 -5.945 17.935 1.00 96.44 89 SER A C 1
ATOM 616 O O . SER A 1 89 ? -6.122 -6.081 19.150 1.00 96.44 89 SER A O 1
ATOM 618 N N . LEU A 1 90 ? -4.805 -5.765 17.364 1.00 97.38 90 LEU A N 1
ATOM 619 C CA . LEU A 1 90 ? -3.535 -5.747 18.095 1.00 97.38 90 LEU A CA 1
ATOM 620 C C . LEU A 1 90 ? -3.280 -4.404 18.789 1.00 97.38 90 LEU A C 1
ATOM 622 O O . LEU A 1 90 ? -2.747 -4.368 19.896 1.00 97.38 90 LEU A O 1
ATOM 626 N N . THR A 1 91 ? -3.623 -3.297 18.130 1.00 96.75 91 THR A N 1
ATOM 627 C CA . THR A 1 91 ? -3.380 -1.946 18.645 1.00 96.75 91 THR A CA 1
ATOM 628 C C . THR A 1 91 ? -4.436 -0.957 18.175 1.00 96.75 91 THR A C 1
ATOM 630 O O . THR A 1 91 ? -5.007 -1.109 17.099 1.00 96.75 91 THR A O 1
ATOM 633 N N . THR A 1 92 ? -4.714 0.071 18.970 1.00 95.69 92 THR A N 1
ATOM 634 C CA . THR A 1 92 ? -5.590 1.166 18.554 1.00 95.69 92 THR A CA 1
ATOM 635 C C . THR A 1 92 ? -4.842 2.139 17.642 1.00 95.69 92 THR A C 1
ATOM 637 O O . THR A 1 92 ? -3.647 2.388 17.804 1.00 95.69 92 THR A O 1
ATOM 640 N N . ALA A 1 93 ? -5.558 2.722 16.679 1.00 92.62 93 ALA A N 1
ATOM 641 C CA . ALA A 1 93 ? -4.977 3.653 15.707 1.00 92.62 93 ALA A CA 1
ATOM 642 C C . ALA A 1 93 ? -4.437 4.954 16.345 1.00 92.62 93 ALA A C 1
ATOM 644 O O . ALA A 1 93 ? -3.588 5.636 15.772 1.00 92.62 93 ALA A O 1
ATOM 645 N N . ASP A 1 94 ? -4.915 5.303 17.541 1.00 95.44 94 ASP A N 1
ATOM 646 C CA . ASP A 1 94 ? -4.524 6.497 18.296 1.00 95.44 94 ASP A CA 1
ATOM 647 C C . ASP A 1 94 ? -3.304 6.276 19.211 1.00 95.44 94 ASP A C 1
ATOM 649 O O . ASP A 1 94 ? -2.848 7.207 19.879 1.00 95.44 94 ASP A O 1
ATOM 653 N N . SER A 1 95 ? -2.723 5.072 19.230 1.00 96.75 95 SER A N 1
ATOM 654 C CA . SER A 1 95 ? -1.563 4.789 20.070 1.00 96.75 95 SER A CA 1
ATOM 655 C C . SER A 1 95 ? -0.272 5.377 19.492 1.00 96.75 95 SER A C 1
ATOM 657 O O . SER A 1 95 ? 0.352 4.818 18.588 1.00 96.75 95 SER A O 1
ATOM 659 N N . THR A 1 96 ? 0.200 6.477 20.084 1.00 97.44 96 THR A N 1
ATOM 660 C CA . THR A 1 96 ? 1.466 7.135 19.714 1.00 97.44 96 THR A CA 1
ATOM 661 C C . THR A 1 96 ? 2.657 6.173 19.704 1.00 97.44 96 THR A C 1
ATOM 663 O O . THR A 1 96 ? 3.472 6.215 18.784 1.00 97.44 96 THR A O 1
ATOM 666 N N . ALA A 1 97 ? 2.757 5.286 20.700 1.00 97.81 97 ALA A N 1
ATOM 667 C CA . ALA A 1 97 ? 3.859 4.331 20.802 1.00 97.81 97 ALA A CA 1
ATOM 668 C C . ALA A 1 97 ? 3.880 3.350 19.619 1.00 97.81 97 ALA A C 1
ATOM 670 O O . ALA A 1 97 ? 4.929 3.146 19.008 1.00 97.81 97 ALA A O 1
ATOM 671 N N . TRP A 1 98 ? 2.722 2.792 19.253 1.00 96.25 98 TRP A N 1
ATOM 672 C CA . TRP A 1 98 ? 2.609 1.898 18.100 1.00 96.25 98 TRP A CA 1
ATOM 673 C C . TRP A 1 98 ? 2.836 2.624 16.779 1.00 96.25 98 TRP A C 1
ATOM 675 O O . TRP A 1 98 ? 3.520 2.085 15.912 1.00 96.25 98 TRP A O 1
ATOM 685 N N . ASN A 1 99 ? 2.358 3.862 16.649 1.00 94.81 99 ASN A N 1
ATOM 686 C CA . ASN A 1 99 ? 2.573 4.667 15.449 1.00 94.81 99 ASN A CA 1
ATOM 687 C C . ASN A 1 99 ? 4.068 4.921 15.197 1.00 94.81 99 ASN A C 1
ATOM 689 O O . ASN A 1 99 ? 4.559 4.670 14.096 1.00 94.81 99 ASN A O 1
ATOM 693 N N . TYR A 1 100 ? 4.823 5.334 16.221 1.00 97.00 100 TYR A N 1
ATOM 694 C CA . TYR A 1 100 ? 6.276 5.491 16.090 1.00 97.00 100 TYR A CA 1
ATOM 695 C C . TYR A 1 100 ? 6.998 4.153 15.911 1.00 97.00 100 TYR A C 1
ATOM 697 O O . TYR A 1 100 ? 7.916 4.066 15.096 1.00 97.00 100 TYR A O 1
ATOM 705 N N . GLY A 1 101 ? 6.585 3.106 16.630 1.00 96.81 101 GLY A N 1
ATOM 706 C CA . GLY A 1 101 ? 7.186 1.777 16.514 1.00 96.81 101 GLY A CA 1
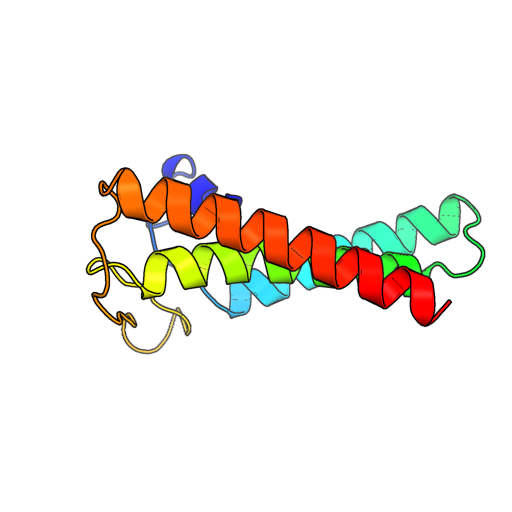ATOM 707 C C . GLY A 1 101 ? 7.064 1.201 15.102 1.00 96.81 101 GLY A C 1
ATOM 708 O O . GLY A 1 101 ? 8.061 0.776 14.520 1.00 96.81 101 GLY A O 1
ATOM 709 N N . LEU A 1 102 ? 5.865 1.252 14.517 1.00 94.12 102 LEU A N 1
ATOM 710 C CA . LEU A 1 102 ? 5.606 0.792 13.151 1.00 94.12 102 LEU A CA 1
ATOM 711 C C . LEU A 1 102 ? 6.297 1.670 12.106 1.00 94.12 102 LEU A C 1
ATOM 713 O O . LEU A 1 102 ? 6.807 1.145 11.117 1.00 94.12 102 LEU A O 1
ATOM 717 N N . PHE A 1 103 ? 6.378 2.984 12.335 1.00 94.00 103 PHE A N 1
ATOM 718 C CA . PHE A 1 103 ? 7.135 3.883 11.466 1.00 94.00 103 PHE A CA 1
ATOM 719 C C . PHE A 1 103 ? 8.624 3.515 11.432 1.00 94.00 103 PHE A C 1
ATOM 721 O O . PHE A 1 103 ? 9.183 3.306 10.355 1.00 94.00 103 PHE A O 1
ATOM 728 N N . VAL A 1 104 ? 9.259 3.372 12.601 1.00 97.56 104 VAL A N 1
ATOM 729 C CA . VAL A 1 104 ? 10.674 2.978 12.705 1.00 97.56 104 VAL A CA 1
ATOM 730 C C . VAL A 1 104 ? 10.902 1.600 12.086 1.00 97.56 104 VAL A C 1
ATOM 732 O O . VAL A 1 104 ? 11.860 1.425 11.333 1.00 97.56 104 VAL A O 1
ATOM 735 N N . LEU A 1 105 ? 10.006 0.643 12.341 1.00 95.50 105 LEU A N 1
ATOM 736 C CA . LEU A 1 105 ? 10.059 -0.688 11.737 1.00 95.50 105 LEU A CA 1
ATOM 737 C C . LEU A 1 105 ? 9.998 -0.612 10.205 1.00 95.50 105 LEU A C 1
ATOM 739 O O . LEU A 1 105 ? 10.810 -1.244 9.532 1.00 95.50 105 LEU A O 1
ATOM 743 N N . GLY A 1 106 ? 9.074 0.177 9.650 1.00 92.19 106 GLY A N 1
ATOM 744 C CA . GLY A 1 106 ? 8.922 0.353 8.206 1.00 92.19 106 GLY A CA 1
ATOM 745 C C . GLY A 1 106 ? 10.140 1.015 7.556 1.00 92.19 106 GLY A C 1
ATOM 746 O O . GLY A 1 106 ? 10.621 0.545 6.520 1.00 92.19 106 GLY A O 1
ATOM 747 N N . VAL A 1 107 ? 10.692 2.057 8.186 1.00 95.19 107 VAL A N 1
ATOM 748 C CA . VAL A 1 107 ? 11.936 2.707 7.736 1.00 95.19 107 VAL A CA 1
ATOM 749 C C . VAL A 1 107 ? 13.099 1.715 7.763 1.00 95.19 107 VAL A C 1
ATOM 751 O O . VAL A 1 107 ? 13.823 1.591 6.774 1.00 95.19 107 VAL A O 1
ATOM 754 N N . GLY A 1 108 ? 13.251 0.965 8.858 1.00 97.25 108 GLY A N 1
ATOM 755 C CA . GLY A 1 108 ? 14.293 -0.050 9.002 1.00 97.25 108 GLY A CA 1
ATOM 756 C C . GLY A 1 108 ? 14.178 -1.166 7.961 1.00 97.25 108 GLY A C 1
ATOM 757 O O . GLY A 1 108 ? 15.169 -1.504 7.316 1.00 97.25 108 GLY A O 1
ATOM 758 N N . ALA A 1 109 ? 12.970 -1.687 7.735 1.00 93.19 109 ALA A N 1
ATOM 759 C CA . ALA A 1 109 ? 12.705 -2.703 6.719 1.00 93.19 109 ALA A CA 1
ATOM 760 C C . ALA A 1 109 ? 13.022 -2.196 5.302 1.00 93.19 109 ALA A C 1
ATOM 762 O O . ALA A 1 109 ? 13.634 -2.915 4.515 1.00 93.19 109 ALA A O 1
ATOM 763 N N . THR A 1 110 ? 12.676 -0.942 4.996 1.00 90.56 110 THR A N 1
ATOM 764 C CA . THR A 1 110 ? 12.984 -0.315 3.700 1.00 90.56 110 THR A CA 1
ATOM 765 C C . THR A 1 110 ? 14.491 -0.147 3.506 1.00 90.56 110 THR A C 1
ATOM 767 O O . THR A 1 110 ? 15.023 -0.496 2.451 1.00 90.56 110 THR A O 1
ATOM 770 N N . ALA A 1 111 ? 15.202 0.333 4.530 1.00 94.56 111 ALA A N 1
ATOM 771 C CA . ALA A 1 111 ? 16.656 0.472 4.490 1.00 94.56 111 ALA A CA 1
ATOM 772 C C . ALA A 1 111 ? 17.356 -0.888 4.328 1.00 94.56 111 ALA A C 1
ATOM 774 O O . ALA A 1 111 ? 18.282 -1.012 3.526 1.00 94.56 111 ALA A O 1
ATOM 775 N N . ALA A 1 112 ? 16.888 -1.922 5.034 1.00 94.38 112 ALA A N 1
ATOM 776 C CA . ALA A 1 112 ? 17.398 -3.283 4.899 1.00 94.38 112 ALA A CA 1
ATOM 777 C C . ALA A 1 112 ? 17.148 -3.850 3.493 1.00 94.38 112 ALA A C 1
ATOM 779 O O . ALA A 1 112 ? 18.064 -4.407 2.893 1.00 94.38 112 ALA A O 1
ATOM 780 N N . ALA A 1 113 ? 15.948 -3.659 2.935 1.00 89.38 113 ALA A N 1
ATOM 781 C CA . ALA A 1 113 ? 15.631 -4.084 1.573 1.00 89.38 113 ALA A CA 1
ATOM 782 C C . ALA A 1 113 ? 16.537 -3.400 0.536 1.00 89.38 113 ALA A C 1
ATOM 784 O O . ALA A 1 113 ? 17.079 -4.072 -0.340 1.00 89.38 113 ALA A O 1
ATOM 785 N N . ALA A 1 114 ? 16.776 -2.092 0.672 1.00 88.69 114 ALA A N 1
ATOM 786 C CA . ALA A 1 114 ? 17.708 -1.362 -0.187 1.00 88.69 114 ALA A CA 1
ATOM 787 C C . ALA A 1 114 ? 19.153 -1.873 -0.042 1.00 88.69 114 ALA A C 1
ATOM 789 O O . ALA A 1 114 ? 19.850 -2.055 -1.038 1.00 88.69 114 ALA A O 1
ATOM 790 N N . ALA A 1 115 ? 19.598 -2.156 1.185 1.00 93.25 115 ALA A N 1
ATOM 791 C CA . ALA A 1 115 ? 20.926 -2.708 1.440 1.00 93.25 115 ALA A CA 1
ATOM 792 C C . ALA A 1 115 ? 21.102 -4.124 0.870 1.00 93.25 115 ALA A C 1
ATOM 794 O O . ALA A 1 115 ? 22.196 -4.466 0.437 1.00 93.25 115 ALA A O 1
ATOM 795 N N . VAL A 1 116 ? 20.050 -4.947 0.859 1.00 92.56 116 VAL A N 1
ATOM 796 C CA . VAL A 1 116 ? 20.069 -6.252 0.183 1.00 92.56 116 VAL A CA 1
ATOM 797 C C . VAL A 1 116 ? 20.109 -6.057 -1.329 1.00 92.56 116 VAL A C 1
ATOM 799 O O . VAL A 1 116 ? 20.929 -6.687 -1.988 1.00 92.56 116 VAL A O 1
ATOM 802 N N . ALA A 1 117 ? 19.290 -5.155 -1.874 1.00 86.25 117 ALA A N 1
ATOM 803 C CA . ALA A 1 117 ? 19.231 -4.887 -3.309 1.00 86.25 117 ALA A CA 1
ATOM 804 C C . ALA A 1 117 ? 20.600 -4.493 -3.894 1.00 86.25 117 ALA A C 1
ATOM 806 O O . ALA A 1 117 ? 20.973 -4.992 -4.950 1.00 86.25 117 ALA A O 1
ATOM 807 N N . THR A 1 118 ? 21.400 -3.690 -3.184 1.00 88.12 118 THR A N 1
ATOM 808 C CA . THR A 1 118 ? 22.758 -3.306 -3.630 1.00 88.12 118 THR A CA 1
ATOM 809 C C . THR A 1 118 ? 23.784 -4.442 -3.602 1.00 88.12 118 THR A C 1
ATOM 811 O O . THR A 1 118 ? 24.915 -4.248 -4.038 1.00 88.12 118 THR A O 1
ATOM 814 N N . ARG A 1 119 ? 23.436 -5.621 -3.073 1.00 88.19 119 ARG A N 1
ATOM 815 C CA . ARG A 1 119 ? 24.298 -6.817 -3.071 1.00 88.19 119 ARG A CA 1
ATOM 816 C C . ARG A 1 119 ? 23.979 -7.792 -4.199 1.00 88.19 119 ARG A C 1
ATOM 818 O O . ARG A 1 119 ? 24.745 -8.729 -4.399 1.00 88.19 119 ARG A O 1
ATOM 825 N N . VAL A 1 120 ? 22.841 -7.615 -4.868 1.00 75.69 120 VAL A N 1
ATOM 826 C CA . VAL A 1 120 ? 22.342 -8.507 -5.932 1.00 75.69 120 VAL A CA 1
ATOM 827 C C . VAL A 1 120 ? 22.448 -7.881 -7.326 1.00 75.69 120 VAL A C 1
ATOM 829 O O . VAL A 1 120 ? 22.140 -8.555 -8.307 1.00 75.69 120 VAL A O 1
ATOM 832 N N . VAL A 1 121 ? 22.877 -6.618 -7.397 1.00 58.12 121 VAL A N 1
ATOM 833 C CA . VAL A 1 121 ? 23.187 -5.851 -8.614 1.00 58.12 121 VAL A CA 1
ATOM 834 C C . VAL A 1 121 ? 24.697 -5.701 -8.709 1.00 58.12 121 VAL A C 1
ATOM 836 O O . VAL A 1 121 ? 25.239 -5.973 -9.801 1.00 58.12 121 VAL A O 1
#